Protein AF-A0A7S2YXH2-F1 (afdb_monomer)

Sequence (156 aa):
SQPVTMENVEPGAKRAKHNHHAQDQCCICHDDVKNVDGVNLVKCAQNHATCSSCLAKHVRVLCDYDERPEDVSARNARVYCPLRHFGNNAVAPKCSAEPFSHAQLATCVPADVFDAYFAAGIRLAQDREHARVALRNLSRNHAENQSRIGAAGGVD

Structure (mmCIF, N/CA/C/O backbone):
data_AF-A0A7S2YXH2-F1
#
_entry.id   AF-A0A7S2YXH2-F1
#
loop_
_atom_site.group_PDB
_atom_site.id
_atom_site.type_symbol
_atom_site.label_atom_id
_atom_site.label_alt_id
_atom_site.label_comp_id
_atom_site.label_asym_id
_atom_site.label_entity_id
_atom_site.label_seq_id
_atom_site.pdbx_PDB_ins_code
_atom_site.Cartn_x
_atom_site.Cartn_y
_atom_site.Cartn_z
_atom_site.occupancy
_atom_site.B_iso_or_equiv
_atom_site.auth_seq_id
_atom_site.auth_comp_id
_atom_site.auth_asym_id
_atom_site.auth_atom_id
_atom_site.pdbx_PDB_model_num
ATOM 1 N N . SER A 1 1 ? -63.037 45.734 11.200 1.00 60.88 1 SER A N 1
ATOM 2 C CA . SER A 1 1 ? -62.415 44.769 10.277 1.00 60.88 1 SER A CA 1
ATOM 3 C C . SER A 1 1 ? -60.914 44.949 10.335 1.00 60.88 1 SER A C 1
ATOM 5 O O . SER A 1 1 ? -60.433 45.996 9.927 1.00 60.88 1 SER A O 1
ATOM 7 N N . GLN A 1 2 ? -60.200 44.016 10.965 1.00 43.47 2 GLN A N 1
ATOM 8 C CA . GLN A 1 2 ? -58.742 44.077 11.125 1.00 43.47 2 GLN A CA 1
ATOM 9 C C . GLN A 1 2 ? -58.048 43.352 9.957 1.00 43.47 2 GLN A C 1
ATOM 11 O O . GLN A 1 2 ? -58.614 42.379 9.453 1.00 43.47 2 GLN A O 1
ATOM 16 N N . PRO A 1 3 ? -56.863 43.805 9.508 1.00 59.47 3 PRO A N 1
ATOM 17 C CA . PRO A 1 3 ? -56.115 43.144 8.448 1.00 59.47 3 PRO A CA 1
ATOM 18 C C . PRO A 1 3 ? -55.336 41.938 8.989 1.00 59.47 3 PRO A C 1
ATOM 20 O O . PRO A 1 3 ? -54.719 41.996 10.050 1.00 59.47 3 PRO A O 1
ATOM 23 N N . VAL A 1 4 ? -55.380 40.845 8.231 1.00 55.34 4 VAL A N 1
ATOM 24 C CA . VAL A 1 4 ? -54.687 39.583 8.507 1.00 55.34 4 VAL A CA 1
ATOM 25 C C . VAL A 1 4 ? -53.226 39.725 8.074 1.00 55.34 4 VAL A C 1
ATOM 27 O O . VAL A 1 4 ? -52.957 40.050 6.918 1.00 55.34 4 VAL A O 1
ATOM 30 N N . THR A 1 5 ? -52.278 39.507 8.983 1.00 56.28 5 THR A N 1
ATOM 31 C CA . THR A 1 5 ? -50.847 39.455 8.659 1.00 56.28 5 THR A CA 1
ATOM 32 C C . THR A 1 5 ? -50.501 38.095 8.063 1.00 56.28 5 THR A C 1
ATOM 34 O O . THR A 1 5 ? -50.773 37.065 8.673 1.00 56.28 5 THR A O 1
ATOM 37 N N . MET A 1 6 ? -49.905 38.098 6.869 1.00 48.25 6 MET A N 1
ATOM 38 C CA . MET A 1 6 ? -49.359 36.905 6.225 1.00 48.25 6 MET A CA 1
ATOM 39 C C . MET A 1 6 ? -48.099 36.445 6.963 1.00 48.25 6 MET A C 1
ATOM 41 O O . MET A 1 6 ? -47.104 37.167 7.011 1.00 48.25 6 MET A O 1
ATOM 45 N N . GLU A 1 7 ? -48.154 35.248 7.541 1.00 52.97 7 GLU A N 1
ATOM 46 C CA . GLU A 1 7 ? -46.995 34.568 8.110 1.00 52.97 7 GLU A CA 1
ATOM 47 C C . GLU A 1 7 ? -46.087 34.056 6.982 1.00 52.97 7 GLU A C 1
ATOM 49 O O . GLU A 1 7 ? -46.514 33.329 6.083 1.00 52.97 7 GLU A O 1
ATOM 54 N N . ASN A 1 8 ? -44.819 34.468 7.030 1.00 50.41 8 ASN A N 1
ATOM 55 C CA . ASN A 1 8 ? -43.761 33.991 6.150 1.00 50.41 8 ASN A CA 1
ATOM 56 C C . ASN A 1 8 ? -43.446 32.523 6.466 1.00 50.41 8 ASN A C 1
ATOM 58 O O . ASN A 1 8 ? -42.976 32.196 7.553 1.00 50.41 8 ASN A O 1
ATOM 62 N N . VAL A 1 9 ? -43.670 31.649 5.487 1.00 52.47 9 VAL A N 1
ATOM 63 C CA . VAL A 1 9 ? -43.255 30.244 5.518 1.00 52.47 9 VAL A CA 1
ATOM 64 C C . VAL A 1 9 ? -41.777 30.169 5.138 1.00 52.47 9 VAL A C 1
ATOM 66 O O . VAL A 1 9 ? -41.411 30.414 3.988 1.00 52.47 9 VAL A O 1
ATOM 69 N N . GLU A 1 10 ? -40.915 29.834 6.096 1.00 57.03 10 GLU A N 1
ATOM 70 C CA . GLU A 1 10 ? -39.502 29.562 5.823 1.00 57.03 10 GLU A CA 1
ATOM 71 C C . GLU A 1 10 ? -39.326 28.241 5.043 1.00 57.03 10 GLU A C 1
ATOM 73 O O . GLU A 1 10 ? -39.946 27.225 5.380 1.00 57.03 10 GLU A O 1
ATOM 78 N N . PRO A 1 11 ? -38.458 28.195 4.015 1.00 55.59 11 PRO A N 1
ATOM 79 C CA . PRO A 1 11 ? -38.157 26.964 3.301 1.00 55.59 11 PRO A CA 1
ATOM 80 C C . PRO A 1 11 ? -37.239 26.069 4.144 1.00 55.59 11 PRO A C 1
ATOM 82 O O . PRO A 1 11 ? -36.053 26.340 4.330 1.00 55.59 11 PRO A O 1
ATOM 85 N N . GLY A 1 12 ? -37.797 24.954 4.619 1.00 46.66 12 GLY A N 1
ATOM 86 C CA . GLY A 1 12 ? -37.069 23.895 5.311 1.00 46.66 12 GLY A CA 1
ATOM 87 C C . GLY A 1 12 ? -35.923 23.338 4.463 1.00 46.66 12 GLY A C 1
ATOM 88 O O . GLY A 1 12 ? -36.130 22.547 3.538 1.00 46.66 12 GLY A O 1
ATOM 89 N N . ALA A 1 13 ? -34.697 23.723 4.814 1.00 50.84 13 ALA A N 1
ATOM 90 C CA . ALA A 1 13 ? -33.477 23.131 4.295 1.00 50.84 13 ALA A CA 1
ATOM 91 C C . ALA A 1 13 ? -33.449 21.633 4.639 1.00 50.84 13 ALA A C 1
ATOM 93 O O . ALA A 1 13 ? -33.237 21.233 5.787 1.00 50.84 13 ALA A O 1
ATOM 94 N N . LYS A 1 14 ? -33.661 20.786 3.626 1.00 47.91 14 LYS A N 1
ATOM 95 C CA . LYS A 1 14 ? -33.458 19.337 3.708 1.00 47.91 14 LYS A CA 1
ATOM 96 C C . LYS A 1 14 ? -31.973 19.072 3.954 1.00 47.91 14 LYS A C 1
ATOM 98 O O . LYS A 1 14 ? -31.197 18.927 3.015 1.00 47.91 14 LYS A O 1
ATOM 103 N N . ARG A 1 15 ? -31.567 19.018 5.226 1.00 44.62 15 ARG A N 1
ATOM 104 C CA . ARG A 1 15 ? -30.265 18.478 5.627 1.00 44.62 15 ARG A CA 1
ATOM 105 C C . ARG A 1 15 ? -30.175 17.052 5.091 1.00 44.62 15 ARG A C 1
ATOM 107 O O . ARG A 1 15 ? -30.923 16.176 5.527 1.00 44.62 15 ARG A O 1
ATOM 114 N N . ALA A 1 16 ? -29.282 16.842 4.126 1.00 49.69 16 ALA A N 1
ATOM 115 C CA . ALA A 1 16 ? -28.869 15.517 3.704 1.00 49.69 16 ALA A CA 1
ATOM 116 C C . ALA A 1 16 ? -28.460 14.745 4.962 1.00 49.69 16 ALA A C 1
ATOM 118 O O . ALA A 1 16 ? -27.532 15.138 5.670 1.00 49.69 16 ALA A O 1
ATOM 119 N N . LYS A 1 17 ? -29.201 13.681 5.279 1.00 44.16 17 LYS A N 1
ATOM 120 C CA . LYS A 1 17 ? -28.824 12.729 6.319 1.00 44.16 17 LYS A CA 1
ATOM 121 C C . LYS A 1 17 ? -27.595 11.989 5.803 1.00 44.16 17 LYS A C 1
ATOM 123 O O . LYS A 1 17 ? -27.707 10.917 5.218 1.00 44.16 17 LYS A O 1
ATOM 128 N N . HIS A 1 18 ? -26.420 12.590 5.957 1.00 45.47 18 HIS A N 1
ATOM 129 C CA . HIS A 1 18 ? -25.187 11.829 5.957 1.00 45.47 18 HIS A CA 1
ATOM 130 C C . HIS A 1 18 ? -25.313 10.863 7.129 1.00 45.47 18 HIS A C 1
ATOM 132 O O . HIS A 1 18 ? -25.270 11.277 8.285 1.00 45.47 18 HIS A O 1
ATOM 138 N N . ASN A 1 19 ? -25.576 9.592 6.816 1.00 46.03 19 ASN A N 1
ATOM 139 C CA . ASN A 1 19 ? -25.431 8.490 7.751 1.00 46.03 19 ASN A CA 1
ATOM 140 C C . ASN A 1 19 ? -23.981 8.528 8.238 1.00 46.03 19 ASN A C 1
ATOM 142 O O . ASN A 1 19 ? -23.078 7.979 7.610 1.00 46.03 19 ASN A O 1
ATOM 146 N N . HIS A 1 20 ? -23.751 9.249 9.331 1.00 44.34 20 HIS A N 1
ATOM 147 C CA . HIS A 1 20 ? -22.556 9.138 10.138 1.00 44.34 20 HIS A CA 1
ATOM 148 C C . HIS A 1 20 ? -22.597 7.745 10.759 1.00 44.34 20 HIS A C 1
ATOM 150 O O . HIS A 1 20 ? -23.057 7.572 11.885 1.00 44.34 20 HIS A O 1
ATOM 156 N N . HIS A 1 21 ? -22.175 6.737 9.987 1.00 51.69 21 HIS A N 1
ATOM 157 C CA . HIS A 1 21 ? -21.737 5.468 10.550 1.00 51.69 21 HIS A CA 1
ATOM 158 C C . HIS A 1 21 ? -20.821 5.800 11.723 1.00 51.69 21 HIS A C 1
ATOM 160 O O . HIS A 1 21 ? -19.933 6.650 11.593 1.00 51.69 21 HIS A O 1
ATOM 166 N N . ALA A 1 22 ? -21.132 5.219 12.883 1.00 56.84 22 ALA A N 1
ATOM 167 C CA . ALA A 1 22 ? -20.430 5.477 14.125 1.00 56.84 22 ALA A CA 1
ATOM 168 C C . ALA A 1 22 ? -18.924 5.437 13.848 1.00 56.84 22 ALA A C 1
ATOM 170 O O . ALA A 1 22 ? -18.430 4.489 13.240 1.00 56.84 22 ALA A O 1
ATOM 171 N N . GLN A 1 23 ? -18.207 6.489 14.251 1.00 63.75 23 GLN A N 1
ATOM 172 C CA . GLN A 1 23 ? -16.807 6.760 13.885 1.00 63.75 23 GLN A CA 1
ATOM 173 C C . GLN A 1 23 ? -15.805 5.668 14.328 1.00 63.75 23 GLN A C 1
ATOM 175 O O . GLN A 1 23 ? -14.600 5.814 14.113 1.00 63.75 23 GLN A O 1
ATOM 180 N N . ASP A 1 24 ? -16.306 4.580 14.915 1.00 75.69 24 ASP A N 1
ATOM 181 C CA . ASP A 1 24 ? -15.581 3.503 15.575 1.00 75.69 24 ASP A CA 1
ATOM 182 C C . ASP A 1 24 ? -16.010 2.102 15.082 1.00 75.69 24 ASP A C 1
ATOM 184 O O . ASP A 1 24 ? -15.704 1.109 15.739 1.00 75.69 24 ASP A O 1
ATOM 188 N N . GLN A 1 25 ? -16.707 2.003 13.942 1.00 88.50 25 GLN A N 1
ATOM 189 C CA . GLN A 1 25 ? -17.037 0.726 13.293 1.00 88.50 25 GLN A CA 1
ATOM 190 C C . GLN A 1 25 ? -16.059 0.395 12.170 1.00 88.50 25 GLN A C 1
ATOM 192 O O . GLN A 1 25 ? -15.690 1.258 11.370 1.00 88.50 25 GLN A O 1
ATOM 197 N N . CYS A 1 26 ? -15.668 -0.876 12.062 1.00 90.31 26 CYS A N 1
ATOM 198 C CA . CYS A 1 26 ? -14.877 -1.318 10.922 1.00 90.31 26 CYS A CA 1
ATOM 199 C C . CYS A 1 26 ? -15.694 -1.214 9.624 1.00 90.31 26 CYS A C 1
ATOM 201 O O . CYS A 1 26 ? -16.761 -1.801 9.504 1.00 90.31 26 CYS A O 1
ATOM 203 N N . CYS A 1 27 ? -15.157 -0.563 8.596 1.00 89.25 27 CYS A N 1
ATOM 204 C CA . CYS A 1 27 ? -15.812 -0.403 7.298 1.00 89.25 27 CYS A CA 1
ATOM 205 C C . CYS A 1 27 ? -15.905 -1.683 6.445 1.00 89.25 27 CYS A C 1
ATOM 207 O O . CYS A 1 27 ? -16.327 -1.605 5.295 1.00 89.25 27 CYS A O 1
ATOM 209 N N . ILE A 1 28 ? -15.476 -2.831 6.981 1.00 89.94 28 ILE A N 1
ATOM 210 C CA . ILE A 1 28 ? -15.462 -4.125 6.288 1.00 89.94 28 ILE A CA 1
ATOM 211 C C . ILE A 1 28 ? -16.371 -5.128 6.992 1.00 89.94 28 ILE A C 1
ATOM 213 O O . ILE A 1 28 ? -17.292 -5.640 6.368 1.00 89.94 28 ILE A O 1
ATOM 217 N N . CYS A 1 29 ? -16.136 -5.409 8.278 1.00 91.00 29 CYS A N 1
ATOM 218 C CA . CYS A 1 29 ? -16.989 -6.328 9.038 1.00 91.00 29 CYS A CA 1
ATOM 219 C C . CYS A 1 29 ? -18.146 -5.640 9.773 1.00 91.00 29 CYS A C 1
ATOM 221 O O . CYS A 1 29 ? -19.033 -6.335 10.248 1.00 91.00 29 CYS A O 1
ATOM 223 N N . HIS A 1 30 ? -18.158 -4.304 9.857 1.00 89.75 30 HIS A N 1
ATOM 224 C CA . HIS A 1 30 ? -19.138 -3.511 10.612 1.00 89.75 30 HIS A CA 1
ATOM 225 C C . HIS A 1 30 ? -19.175 -3.768 12.129 1.00 89.75 30 HIS A C 1
ATOM 227 O O . HIS A 1 30 ? -20.038 -3.218 12.808 1.00 89.75 30 HIS A O 1
ATOM 233 N N . ASP A 1 31 ? -18.212 -4.518 12.672 1.00 87.69 31 ASP A N 1
ATOM 234 C CA . ASP A 1 31 ? -18.096 -4.737 14.115 1.00 87.69 31 ASP A CA 1
ATOM 235 C C . ASP A 1 31 ? -17.693 -3.448 14.851 1.00 87.69 31 ASP A C 1
ATOM 237 O O . ASP A 1 31 ? -16.842 -2.674 14.382 1.00 87.69 31 ASP A O 1
ATOM 241 N N . ASP A 1 32 ? -18.289 -3.246 16.030 1.00 79.00 32 ASP A N 1
ATOM 242 C CA . ASP A 1 32 ? -17.957 -2.163 16.954 1.00 79.00 32 ASP A CA 1
ATOM 243 C C . ASP A 1 32 ? -16.630 -2.446 17.658 1.00 79.00 32 ASP A C 1
ATOM 245 O O . ASP A 1 32 ? -16.463 -3.451 18.352 1.00 79.00 32 ASP A O 1
ATOM 249 N N . VAL A 1 33 ? -15.683 -1.518 17.543 1.00 66.62 33 VAL A N 1
ATOM 250 C CA . VAL A 1 33 ? -14.317 -1.752 18.040 1.00 66.62 33 VAL A CA 1
ATOM 251 C C . VAL A 1 33 ? -14.164 -1.411 19.528 1.00 66.62 33 VAL A C 1
ATOM 253 O O . VAL A 1 33 ? -13.153 -1.722 20.148 1.00 66.62 33 VAL A O 1
ATOM 256 N N . LYS A 1 34 ? -15.210 -0.848 20.150 1.00 62.72 34 LYS A N 1
ATOM 257 C CA . LYS A 1 34 ? -15.231 -0.491 21.581 1.00 62.72 34 LYS A CA 1
ATOM 258 C C . LYS A 1 3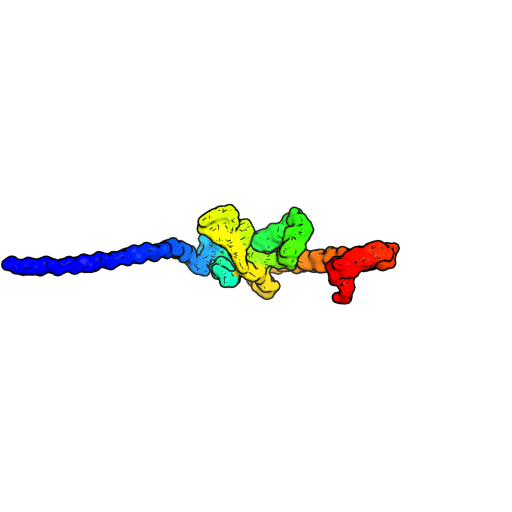4 ? -15.295 -1.682 22.541 1.00 62.72 34 LYS A C 1
ATOM 260 O O . LYS A 1 34 ? -15.110 -1.474 23.732 1.00 62.72 34 LYS A O 1
ATOM 265 N N . ASN A 1 35 ? -15.542 -2.896 22.049 1.00 51.09 35 ASN A N 1
ATOM 266 C CA . ASN A 1 35 ? -15.813 -4.065 22.896 1.00 51.09 35 ASN A CA 1
ATOM 267 C C . ASN A 1 35 ? -14.709 -5.127 22.895 1.00 51.09 35 ASN A C 1
ATOM 269 O O . ASN A 1 35 ? -14.937 -6.235 23.377 1.00 51.09 35 ASN A O 1
ATOM 273 N N . VAL A 1 36 ? -13.525 -4.827 22.359 1.00 50.97 36 VAL A N 1
ATOM 274 C CA . VAL A 1 36 ? -12.431 -5.800 22.340 1.00 50.97 36 VAL A CA 1
ATOM 275 C C . VAL A 1 36 ? -11.140 -5.115 22.772 1.00 50.97 36 VAL A C 1
ATOM 277 O O . VAL A 1 36 ? -10.506 -4.406 21.987 1.00 50.97 36 VAL A O 1
ATOM 280 N N . ASP A 1 37 ? -10.773 -5.312 24.038 1.00 47.78 37 ASP A N 1
ATOM 281 C CA . ASP A 1 37 ? -9.495 -4.870 24.594 1.00 47.78 37 ASP A CA 1
ATOM 282 C C . ASP A 1 37 ? -8.349 -5.294 23.661 1.00 47.78 37 ASP A C 1
ATOM 284 O O . ASP A 1 37 ? -8.105 -6.479 23.436 1.00 47.78 37 ASP A O 1
ATOM 288 N N . GLY A 1 38 ? -7.662 -4.311 23.072 1.00 60.94 38 GLY A N 1
ATOM 289 C CA . GLY A 1 38 ? -6.476 -4.539 22.243 1.00 60.94 38 GLY A CA 1
ATOM 290 C C . GLY A 1 38 ? -6.700 -4.711 20.736 1.00 60.94 38 GLY A C 1
ATOM 291 O O . GLY A 1 38 ? -5.731 -4.986 20.025 1.00 60.94 38 GLY A O 1
ATOM 292 N N . VAL A 1 39 ? -7.911 -4.518 20.192 1.00 63.09 39 VAL A N 1
ATOM 293 C CA . VAL A 1 39 ? -8.072 -4.456 18.725 1.00 63.09 39 VAL A CA 1
ATOM 294 C C . VAL A 1 39 ? -7.623 -3.089 18.211 1.00 63.09 39 VAL A C 1
ATOM 296 O O . VAL A 1 39 ? -8.369 -2.111 18.226 1.00 63.09 39 VAL A O 1
ATOM 299 N N . ASN A 1 40 ? -6.385 -3.035 17.714 1.00 79.06 40 ASN A N 1
ATOM 300 C CA . ASN A 1 40 ? -5.863 -1.869 17.008 1.00 79.06 40 ASN A CA 1
ATOM 301 C C . ASN A 1 40 ? -6.714 -1.598 15.761 1.00 79.06 40 ASN A C 1
ATOM 303 O O . ASN A 1 40 ? -6.828 -2.431 14.856 1.00 79.06 40 ASN A O 1
ATOM 307 N N . LEU A 1 41 ? -7.318 -0.415 15.724 1.00 87.38 41 LEU A N 1
ATOM 308 C CA . LEU A 1 41 ? -8.019 0.096 14.562 1.00 87.38 41 LEU A CA 1
ATOM 309 C C . LEU A 1 41 ? -7.119 1.081 13.825 1.00 87.38 41 LEU A C 1
ATOM 311 O O . LEU A 1 41 ? -6.581 2.008 14.428 1.00 87.38 41 LEU A O 1
ATOM 315 N N . VAL A 1 42 ? -7.014 0.923 12.509 1.00 92.06 42 VAL A N 1
ATOM 316 C CA . VAL A 1 42 ? -6.369 1.919 11.656 1.00 92.06 42 VAL A CA 1
ATOM 317 C C . VAL A 1 42 ? -7.431 2.782 10.986 1.00 92.06 42 VAL A C 1
ATOM 319 O O . VAL A 1 42 ? -8.468 2.284 10.543 1.00 92.06 42 VAL A O 1
ATOM 322 N N . LYS A 1 43 ? -7.172 4.086 10.887 1.00 93.69 43 LYS A N 1
ATOM 323 C CA . LYS A 1 43 ? -7.996 5.021 10.115 1.00 93.69 43 LYS A CA 1
ATOM 324 C C . LYS A 1 43 ? -7.185 5.558 8.945 1.00 93.69 43 LYS A C 1
ATOM 326 O O . LYS A 1 43 ? -6.031 5.950 9.113 1.00 93.69 43 LYS A O 1
ATOM 331 N N . CYS A 1 44 ? -7.776 5.563 7.753 1.00 94.56 44 CYS A N 1
ATOM 332 C CA . CYS A 1 44 ? -7.188 6.275 6.614 1.00 94.56 44 CYS A CA 1
ATOM 333 C C . CYS A 1 44 ? -7.414 7.795 6.745 1.00 94.56 44 CYS A C 1
ATOM 335 O O . CYS A 1 44 ? -8.192 8.241 7.588 1.00 94.56 44 CYS A O 1
ATOM 337 N N . ALA A 1 45 ? -6.800 8.597 5.868 1.00 93.44 45 ALA A N 1
ATOM 338 C CA . ALA A 1 45 ? -6.955 10.060 5.873 1.00 93.44 45 ALA A CA 1
ATOM 339 C C . ALA A 1 45 ? -8.405 10.547 5.641 1.00 93.44 45 ALA A C 1
ATOM 341 O O . ALA A 1 45 ? -8.740 11.672 5.992 1.00 93.44 45 ALA A O 1
ATOM 342 N N . GLN A 1 46 ? -9.278 9.696 5.088 1.00 91.94 46 GLN A N 1
ATOM 343 C CA . GLN A 1 46 ? -10.718 9.958 4.928 1.00 91.94 46 GLN A CA 1
ATOM 344 C C . GLN A 1 46 ? -11.569 9.386 6.072 1.00 91.94 46 GLN A C 1
ATOM 346 O O . GLN A 1 46 ? -12.781 9.255 5.939 1.00 91.94 46 GLN A O 1
ATOM 351 N N . ASN A 1 47 ? -10.943 9.033 7.196 1.00 91.56 47 ASN A N 1
ATOM 352 C CA . ASN A 1 47 ? -11.601 8.545 8.408 1.00 91.56 47 ASN A CA 1
ATOM 353 C C . ASN A 1 47 ? -12.346 7.201 8.256 1.00 91.56 47 ASN A C 1
ATOM 355 O O . ASN A 1 47 ? -13.135 6.832 9.123 1.00 91.56 47 ASN A O 1
ATOM 359 N N . HIS A 1 48 ? -12.079 6.424 7.199 1.00 90.94 48 HIS A N 1
ATOM 360 C CA . HIS A 1 48 ? -12.531 5.031 7.140 1.00 90.94 48 HIS A CA 1
ATOM 361 C C . HIS A 1 48 ? -11.715 4.185 8.114 1.00 90.94 48 HIS A C 1
ATOM 363 O O . HIS A 1 48 ? -10.488 4.112 8.003 1.00 90.94 48 HIS A O 1
ATOM 369 N N . ALA A 1 49 ? -12.422 3.567 9.048 1.00 91.94 49 ALA A N 1
ATOM 370 C CA . ALA A 1 49 ? -11.900 2.749 10.124 1.00 91.94 49 ALA A CA 1
ATOM 371 C C . ALA A 1 49 ? -11.811 1.276 9.694 1.00 91.94 49 ALA A C 1
ATOM 373 O O . ALA A 1 49 ? -12.770 0.723 9.167 1.00 91.94 49 ALA A O 1
ATOM 374 N N . THR A 1 50 ? -10.682 0.607 9.912 1.00 92.19 50 THR A N 1
ATOM 375 C CA . THR A 1 50 ? -10.515 -0.823 9.605 1.00 92.19 50 THR A CA 1
ATOM 376 C C . THR A 1 50 ? -9.870 -1.528 10.792 1.00 92.19 50 THR A C 1
ATOM 378 O O . THR A 1 50 ? -8.827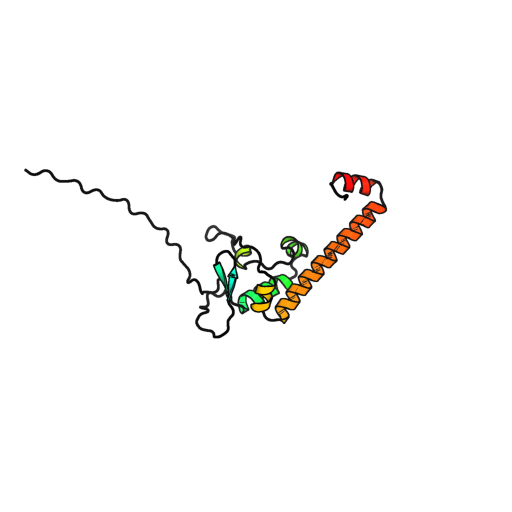 -1.093 11.277 1.00 92.19 50 THR A O 1
ATOM 381 N N . CYS A 1 51 ? -10.488 -2.609 11.278 1.00 92.12 51 CYS A N 1
ATOM 382 C CA . CYS A 1 51 ? -9.908 -3.410 12.354 1.00 92.12 51 CYS A CA 1
ATOM 383 C C . CYS A 1 51 ? -8.673 -4.183 11.861 1.00 92.12 51 CYS A C 1
ATOM 385 O O . CYS A 1 51 ? -8.571 -4.521 10.676 1.00 92.12 51 CYS A O 1
ATOM 387 N N . SER A 1 52 ? -7.751 -4.486 12.777 1.00 92.38 52 SER A N 1
ATOM 388 C CA . SER A 1 52 ? -6.504 -5.210 12.494 1.00 92.38 52 SER A CA 1
ATOM 389 C C . SER A 1 52 ? -6.716 -6.509 11.713 1.00 92.38 52 SER A C 1
ATOM 391 O O . SER A 1 52 ? -5.981 -6.788 10.769 1.00 92.38 52 SER A O 1
ATOM 393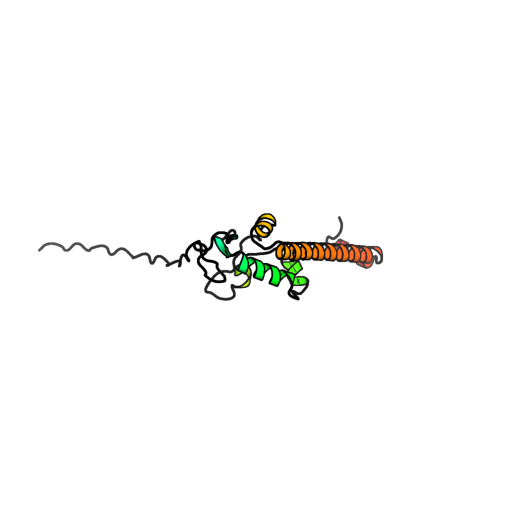 N N . SER A 1 53 ? -7.752 -7.286 12.042 1.00 93.12 53 SER A N 1
ATOM 394 C CA . SER A 1 53 ? -8.041 -8.566 11.385 1.00 93.12 53 SER A CA 1
ATOM 395 C C . SER A 1 53 ? -8.489 -8.398 9.928 1.00 93.12 53 SER A C 1
ATOM 397 O O . SER A 1 53 ? -8.014 -9.121 9.049 1.00 93.12 53 SER A O 1
ATOM 399 N N . CYS A 1 54 ? -9.361 -7.426 9.640 1.00 94.00 54 CYS A N 1
ATOM 400 C CA . CYS A 1 54 ? -9.777 -7.114 8.272 1.00 94.00 54 CYS A CA 1
ATOM 401 C C . CYS A 1 54 ? -8.637 -6.484 7.468 1.00 94.00 54 CYS A C 1
ATOM 403 O O . CYS A 1 54 ? -8.460 -6.828 6.300 1.00 94.00 54 CYS A O 1
ATOM 405 N N . LEU A 1 55 ? -7.834 -5.616 8.092 1.00 94.25 55 LEU A N 1
ATOM 406 C CA . LEU A 1 55 ? -6.648 -5.042 7.460 1.00 94.25 55 LEU A CA 1
ATOM 407 C C . LEU A 1 55 ? -5.629 -6.132 7.114 1.00 94.25 55 LEU A C 1
ATOM 409 O O . LEU A 1 55 ? -5.137 -6.160 5.994 1.00 94.25 55 LEU A O 1
ATOM 413 N N . ALA A 1 56 ? -5.360 -7.065 8.027 1.00 94.50 56 ALA A N 1
ATOM 414 C CA . ALA A 1 56 ? -4.435 -8.169 7.798 1.00 94.50 56 ALA A CA 1
ATOM 415 C C . ALA A 1 56 ? -4.879 -9.060 6.628 1.00 94.50 56 ALA A C 1
ATOM 417 O O . ALA A 1 56 ? -4.074 -9.383 5.758 1.00 94.50 56 ALA A O 1
ATOM 418 N N . LYS A 1 57 ? -6.173 -9.405 6.559 1.00 94.25 57 LYS A N 1
ATOM 419 C CA . LYS A 1 57 ? -6.743 -10.134 5.414 1.00 94.25 57 LYS A CA 1
ATOM 420 C C . LYS A 1 57 ? -6.590 -9.345 4.117 1.00 94.25 57 LYS A C 1
ATOM 422 O O . LYS A 1 57 ? -6.195 -9.920 3.112 1.00 94.25 57 LYS A O 1
ATOM 427 N N . HIS A 1 58 ? -6.864 -8.042 4.144 1.00 93.75 58 HIS A N 1
ATOM 428 C CA . HIS A 1 58 ? -6.696 -7.182 2.978 1.00 93.75 58 HIS A CA 1
ATOM 429 C C . HIS A 1 58 ? -5.237 -7.141 2.504 1.00 93.75 58 HIS A C 1
ATOM 431 O O . HIS A 1 58 ? -4.981 -7.339 1.322 1.00 93.75 58 HIS A O 1
ATOM 437 N N . VAL A 1 59 ? -4.279 -6.959 3.419 1.00 94.12 59 VAL A N 1
ATOM 438 C CA . VAL A 1 59 ? -2.846 -6.968 3.099 1.00 94.12 59 VAL A CA 1
ATOM 439 C C . VAL A 1 59 ? -2.423 -8.316 2.525 1.00 94.12 59 VAL A C 1
ATOM 441 O O . VAL A 1 59 ? -1.769 -8.327 1.489 1.00 94.12 59 VAL A O 1
ATOM 444 N N . ARG A 1 60 ? -2.833 -9.439 3.130 1.00 93.19 60 ARG A N 1
ATOM 445 C CA . ARG A 1 60 ? -2.552 -10.774 2.580 1.00 93.19 60 ARG A CA 1
ATOM 446 C C . ARG A 1 60 ? -3.114 -10.932 1.178 1.00 93.19 60 ARG A C 1
ATOM 448 O O . ARG A 1 60 ? -2.381 -11.350 0.302 1.00 93.19 60 ARG A O 1
ATOM 455 N N . VAL A 1 61 ? -4.360 -10.523 0.932 1.00 89.75 61 VAL A N 1
ATOM 456 C CA . VAL A 1 61 ? -4.941 -10.578 -0.419 1.00 89.75 61 VAL A CA 1
ATOM 457 C C . VAL A 1 61 ? -4.066 -9.821 -1.422 1.00 89.75 61 VAL A C 1
ATOM 459 O O . VAL A 1 61 ? -3.758 -10.357 -2.476 1.00 89.75 61 VAL A O 1
ATOM 462 N N . LEU A 1 62 ? -3.588 -8.628 -1.064 1.00 88.88 62 LEU A N 1
ATOM 463 C CA . LEU A 1 62 ? -2.697 -7.837 -1.917 1.00 88.88 62 LEU A CA 1
ATOM 464 C C . LEU A 1 62 ? -1.291 -8.452 -2.096 1.00 88.88 62 LEU A C 1
ATOM 466 O O . LEU A 1 62 ? -0.580 -8.063 -3.018 1.00 88.88 62 LEU A O 1
ATOM 470 N N . CYS A 1 63 ? -0.838 -9.331 -1.197 1.00 87.06 63 CYS A N 1
ATOM 471 C CA . CYS A 1 63 ? 0.520 -9.896 -1.218 1.00 87.06 63 CYS A CA 1
ATOM 472 C C . CYS A 1 63 ? 0.590 -11.336 -1.748 1.00 87.06 63 CYS A C 1
ATOM 474 O O . CYS A 1 63 ? 1.614 -11.693 -2.332 1.00 87.06 63 CYS A O 1
ATOM 476 N N . ASP A 1 64 ? -0.458 -12.129 -1.508 1.00 80.12 64 ASP A N 1
ATOM 477 C CA . ASP A 1 64 ? -0.545 -13.568 -1.786 1.00 80.12 64 ASP A CA 1
ATOM 478 C C . ASP A 1 64 ? -1.289 -13.883 -3.083 1.00 80.12 64 ASP A C 1
ATOM 480 O O . ASP A 1 64 ? -1.035 -14.930 -3.676 1.00 80.12 64 ASP A O 1
ATOM 484 N N . TYR A 1 65 ? -2.238 -13.043 -3.517 1.00 55.66 65 TYR A N 1
ATOM 485 C CA . TYR A 1 65 ? -2.910 -13.324 -4.783 1.00 55.66 65 TYR A CA 1
ATOM 486 C C . TYR A 1 65 ? -1.916 -13.178 -5.933 1.00 55.66 65 TYR A C 1
ATOM 488 O O . TYR A 1 65 ? -1.052 -12.300 -5.907 1.00 55.66 65 TYR A O 1
ATOM 496 N N . ASP A 1 66 ? -2.132 -13.991 -6.969 1.00 49.81 66 ASP A N 1
ATOM 497 C CA . ASP A 1 66 ? -1.785 -13.741 -8.373 1.00 49.81 66 ASP A CA 1
ATOM 498 C C . ASP A 1 66 ? -2.368 -12.389 -8.864 1.00 49.81 66 ASP A C 1
ATOM 500 O O . ASP A 1 66 ? -2.986 -12.297 -9.927 1.00 49.81 66 ASP A O 1
ATOM 504 N N . GLU A 1 67 ? -2.221 -11.303 -8.095 1.00 55.12 67 GLU A N 1
ATOM 505 C CA . GLU A 1 67 ? -2.214 -9.970 -8.664 1.00 55.12 67 GLU A CA 1
ATOM 506 C C . GLU A 1 67 ? -1.173 -10.034 -9.765 1.00 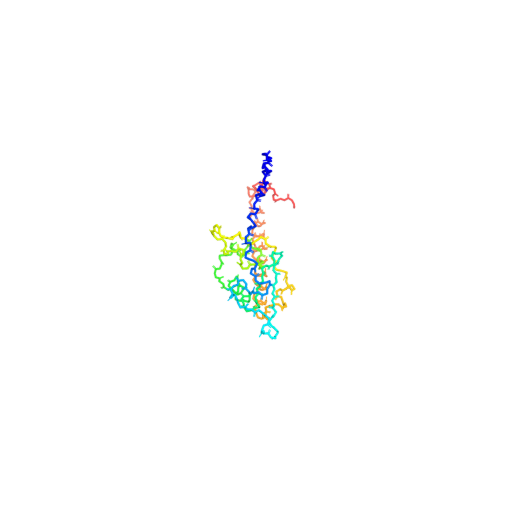55.12 67 GLU A C 1
ATOM 508 O O . GLU A 1 67 ? -0.004 -10.377 -9.540 1.00 55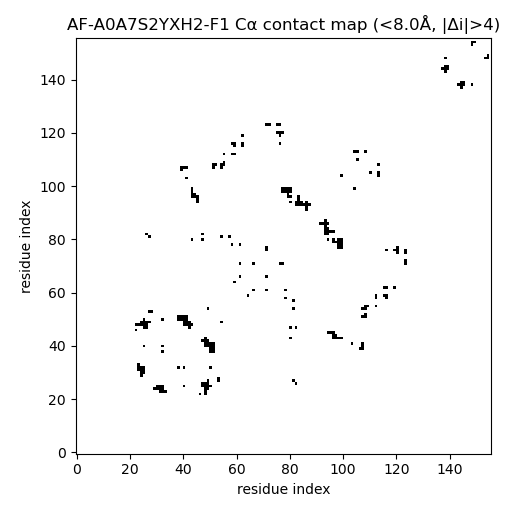.12 67 GLU A O 1
ATOM 513 N N . ARG A 1 68 ? -1.625 -9.744 -10.985 1.00 64.25 68 ARG A N 1
ATOM 514 C CA . ARG A 1 68 ? -0.704 -9.630 -12.103 1.00 64.25 68 ARG A CA 1
ATOM 515 C C . ARG A 1 68 ? 0.392 -8.671 -11.635 1.00 64.25 68 ARG A C 1
ATOM 517 O O . ARG A 1 68 ? 0.057 -7.674 -10.992 1.00 64.25 68 ARG A O 1
ATOM 524 N N . PRO A 1 69 ? 1.677 -8.907 -11.939 1.00 69.88 69 PRO A N 1
ATOM 525 C CA . PRO A 1 69 ? 2.769 -8.021 -11.514 1.00 69.88 69 PRO A CA 1
ATOM 526 C C . PRO A 1 69 ? 2.491 -6.526 -11.778 1.00 69.88 69 PRO A C 1
ATOM 528 O O . PRO A 1 69 ? 2.967 -5.635 -11.075 1.00 69.88 69 PRO A O 1
ATOM 531 N N . GLU A 1 70 ? 1.657 -6.262 -12.779 1.00 77.38 70 GLU A N 1
ATOM 532 C CA . GLU A 1 70 ? 1.087 -4.975 -13.152 1.00 77.38 70 GLU A CA 1
ATOM 533 C C . GLU A 1 70 ? 0.279 -4.287 -12.039 1.00 77.38 70 GLU A C 1
ATOM 535 O O . GLU A 1 70 ? 0.462 -3.090 -11.839 1.00 77.38 70 GLU A O 1
ATOM 540 N N . ASP A 1 71 ? -0.558 -5.003 -11.285 1.00 80.44 71 ASP A N 1
ATOM 541 C CA . ASP A 1 71 ? -1.393 -4.440 -10.215 1.00 80.44 71 ASP A CA 1
ATOM 542 C C . ASP A 1 71 ? -0.534 -4.032 -9.010 1.00 80.44 71 ASP A C 1
ATOM 544 O O . ASP A 1 71 ? -0.649 -2.909 -8.502 1.00 80.44 71 ASP A O 1
ATOM 548 N N . VAL A 1 72 ? 0.421 -4.889 -8.628 1.00 80.75 72 VAL A N 1
ATOM 549 C CA . VAL A 1 72 ? 1.424 -4.594 -7.591 1.00 80.75 72 VAL A CA 1
ATOM 550 C C . VAL A 1 72 ? 2.284 -3.394 -7.998 1.00 80.75 72 VAL A C 1
ATOM 552 O O . VAL A 1 72 ? 2.540 -2.501 -7.182 1.00 80.75 72 VAL A O 1
ATOM 555 N N . SER A 1 73 ? 2.701 -3.328 -9.265 1.00 81.25 73 SER A N 1
ATOM 556 C CA . SER A 1 73 ? 3.470 -2.201 -9.797 1.00 81.25 73 SER A CA 1
ATOM 557 C C . SER A 1 73 ? 2.650 -0.909 -9.846 1.00 81.25 73 SER A C 1
ATOM 559 O O . SER A 1 73 ? 3.151 0.137 -9.423 1.00 81.25 73 SER A O 1
ATOM 561 N N . ALA A 1 74 ? 1.383 -0.974 -10.271 1.00 84.50 74 ALA A N 1
ATOM 562 C CA . ALA A 1 74 ? 0.474 0.168 -10.369 1.00 84.50 74 ALA A CA 1
ATOM 563 C C . ALA A 1 74 ? 0.218 0.820 -9.005 1.00 84.50 74 ALA A C 1
ATOM 565 O O . ALA A 1 74 ? 0.168 2.045 -8.893 1.00 84.50 74 ALA A O 1
ATOM 566 N N . ARG A 1 75 ? 0.120 0.013 -7.943 1.00 85.94 75 ARG A N 1
ATOM 567 C CA . ARG A 1 75 ? 0.015 0.508 -6.561 1.00 85.94 75 ARG A CA 1
ATOM 568 C C . ARG A 1 75 ? 1.368 0.753 -5.890 1.00 85.94 75 ARG A C 1
ATOM 570 O O . ARG A 1 75 ? 1.400 1.117 -4.717 1.00 85.94 75 ARG A O 1
ATOM 577 N N . ASN A 1 76 ? 2.481 0.554 -6.599 1.00 89.25 76 ASN A N 1
ATOM 578 C CA . ASN A 1 76 ? 3.846 0.690 -6.087 1.00 89.25 76 ASN A CA 1
ATOM 579 C C . ASN A 1 76 ? 4.095 -0.126 -4.800 1.00 89.25 76 ASN A C 1
ATOM 581 O O . ASN A 1 76 ? 4.695 0.368 -3.845 1.00 89.25 76 ASN A O 1
ATOM 585 N N . ALA A 1 77 ? 3.537 -1.340 -4.749 1.00 90.31 77 ALA A N 1
ATOM 586 C CA . ALA A 1 77 ? 3.493 -2.213 -3.577 1.00 90.31 77 ALA A CA 1
ATOM 587 C C . ALA A 1 77 ? 2.925 -1.557 -2.300 1.00 90.31 77 ALA A C 1
ATOM 589 O O . ALA A 1 77 ? 3.133 -2.069 -1.208 1.00 90.31 77 ALA A O 1
ATOM 590 N N . ARG A 1 78 ? 2.186 -0.442 -2.394 1.00 94.31 78 ARG A N 1
ATOM 591 C CA . ARG A 1 78 ? 1.565 0.235 -1.245 1.00 94.31 78 ARG A CA 1
ATOM 592 C C . ARG A 1 78 ? 0.213 -0.377 -0.887 1.00 94.31 78 ARG A C 1
ATOM 594 O O . ARG A 1 78 ? -0.501 -0.877 -1.757 1.00 94.31 78 ARG A O 1
ATOM 601 N N . VAL A 1 79 ? -0.154 -0.298 0.391 1.00 94.19 79 VAL A N 1
ATOM 602 C CA . VAL A 1 79 ? -1.464 -0.737 0.896 1.00 94.19 79 VAL A CA 1
ATOM 603 C C . VAL A 1 79 ? -2.361 0.481 1.048 1.00 94.19 79 VAL A C 1
ATOM 605 O O . VAL A 1 79 ? -2.043 1.409 1.789 1.00 94.19 79 VAL A O 1
ATOM 608 N N . TYR A 1 80 ? -3.491 0.471 0.354 1.00 94.94 80 TYR A N 1
ATOM 609 C CA . TYR A 1 80 ? -4.484 1.537 0.423 1.00 94.94 80 TYR A CA 1
ATOM 610 C C . TYR A 1 80 ? -5.638 1.162 1.350 1.00 94.94 80 TYR A C 1
ATOM 612 O O . TYR A 1 80 ? -5.742 0.033 1.826 1.00 94.94 80 TYR A O 1
ATOM 620 N N . CYS A 1 81 ? -6.524 2.124 1.612 1.00 94.50 81 CYS A N 1
ATOM 621 C CA . CYS A 1 81 ? -7.797 1.830 2.258 1.00 94.50 81 CYS A CA 1
ATOM 622 C C . CYS A 1 81 ? -8.545 0.745 1.456 1.00 94.50 81 CYS A C 1
ATOM 624 O O . CYS A 1 81 ? -8.671 0.906 0.238 1.00 94.50 81 CYS A O 1
ATOM 626 N N . 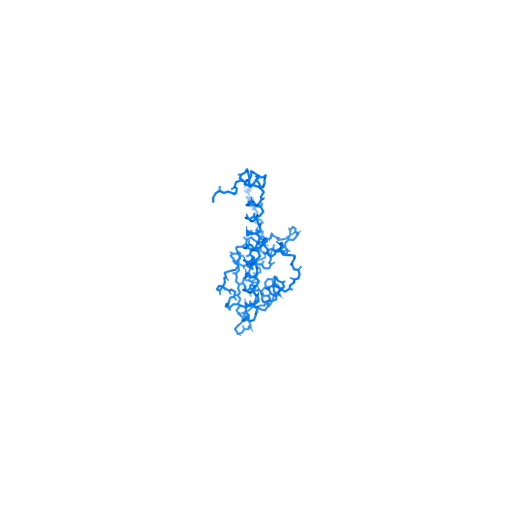PRO A 1 82 ? -9.108 -0.297 2.099 1.00 92.06 82 PRO A N 1
ATOM 627 C CA . PRO A 1 82 ? -9.876 -1.322 1.392 1.00 92.06 82 PRO A CA 1
ATOM 628 C C . PRO A 1 82 ? -10.992 -0.731 0.514 1.00 92.06 82 PRO A C 1
ATOM 630 O O . PRO A 1 82 ? -11.198 -1.157 -0.620 1.00 92.06 82 PRO A O 1
ATOM 633 N N . LEU A 1 83 ? -11.646 0.342 0.976 1.00 90.50 83 LEU A N 1
ATOM 634 C CA . LEU A 1 83 ? -12.704 1.039 0.233 1.00 90.50 83 LEU A CA 1
ATOM 635 C C . LEU A 1 83 ? -12.221 1.803 -1.015 1.00 90.50 83 LEU A C 1
ATOM 637 O O . LEU A 1 83 ? -13.038 2.364 -1.745 1.00 90.50 83 LEU A O 1
ATOM 641 N N . ARG A 1 84 ? -10.914 1.837 -1.302 1.00 89.38 84 ARG A N 1
ATOM 642 C CA . ARG A 1 84 ? -10.391 2.388 -2.562 1.00 89.38 84 ARG A CA 1
ATOM 643 C C . ARG A 1 84 ? -10.834 1.556 -3.765 1.00 89.38 84 ARG A C 1
ATOM 645 O O . ARG A 1 84 ? -11.120 2.115 -4.822 1.00 89.38 84 ARG A O 1
ATOM 652 N N . HIS A 1 85 ? -10.934 0.238 -3.589 1.00 76.38 85 HIS A N 1
ATOM 653 C CA . HIS A 1 85 ? -11.282 -0.698 -4.660 1.00 76.38 85 HIS A CA 1
ATOM 654 C C . HIS A 1 85 ? -12.781 -1.039 -4.701 1.00 76.38 85 HIS A C 1
ATOM 656 O O . HIS A 1 85 ? -13.302 -1.341 -5.770 1.00 76.38 85 HIS A O 1
ATOM 662 N N . PHE A 1 86 ? -13.501 -0.920 -3.578 1.00 69.25 86 PHE A N 1
ATOM 663 C CA . PHE A 1 86 ? -14.906 -1.352 -3.462 1.00 69.25 86 PHE A CA 1
ATOM 664 C C . PHE A 1 86 ? -15.977 -0.358 -3.965 1.00 69.25 86 PHE A C 1
ATOM 666 O O . PHE A 1 86 ? -17.168 -0.638 -3.858 1.00 69.25 86 PHE A O 1
ATOM 673 N N . GLY A 1 87 ? -15.616 0.781 -4.558 1.00 55.62 87 GLY A N 1
ATOM 674 C CA . GLY A 1 87 ? -16.598 1.765 -5.039 1.00 55.62 87 GLY A CA 1
ATOM 675 C C . GLY A 1 87 ? -16.914 1.632 -6.527 1.00 55.62 87 GLY A C 1
ATOM 676 O O . GLY A 1 87 ? -16.353 2.384 -7.312 1.00 55.62 87 GLY A O 1
ATOM 677 N N . ASN A 1 88 ? -17.796 0.720 -6.944 1.00 55.06 88 ASN A N 1
ATOM 678 C CA . ASN A 1 88 ? -18.196 0.645 -8.360 1.00 55.06 88 ASN A CA 1
ATOM 679 C C . ASN A 1 88 ? -19.559 1.249 -8.696 1.00 55.06 88 ASN A C 1
ATOM 681 O O . ASN A 1 88 ? -19.903 1.266 -9.867 1.00 55.06 88 ASN A O 1
ATOM 685 N N . ASN A 1 89 ? -20.321 1.792 -7.747 1.00 48.50 89 ASN A N 1
ATOM 686 C CA . ASN A 1 89 ? -21.658 2.305 -8.049 1.00 48.50 89 ASN A CA 1
ATOM 687 C C . ASN A 1 89 ? -22.022 3.511 -7.180 1.00 48.50 89 ASN A C 1
ATOM 689 O O . ASN A 1 89 ? -21.491 3.664 -6.084 1.00 48.50 89 ASN A O 1
ATOM 693 N N . ALA A 1 90 ? -22.946 4.326 -7.701 1.00 55.12 90 ALA A N 1
ATOM 694 C CA . ALA A 1 90 ? -23.446 5.650 -7.293 1.00 55.12 90 ALA A CA 1
ATOM 695 C C . ALA A 1 90 ? -23.757 5.924 -5.797 1.00 55.12 90 ALA A C 1
ATOM 697 O O . ALA A 1 90 ? -24.269 6.990 -5.468 1.00 55.12 90 ALA A O 1
ATOM 698 N N . VAL A 1 91 ? -23.475 4.986 -4.893 1.00 59.47 91 VAL A N 1
ATOM 699 C CA . VAL A 1 91 ? -23.841 5.005 -3.472 1.00 59.47 91 VAL A CA 1
ATOM 700 C C . VAL A 1 91 ? -22.711 5.537 -2.578 1.00 59.47 91 VAL A C 1
ATOM 702 O O . VAL A 1 91 ? -22.999 6.187 -1.577 1.00 59.47 91 VAL A O 1
ATOM 705 N N . ALA A 1 92 ? -21.436 5.326 -2.932 1.00 61.31 92 ALA A N 1
ATOM 706 C CA . ALA A 1 92 ? -20.302 5.893 -2.195 1.00 61.31 92 ALA A CA 1
ATOM 707 C C . ALA A 1 92 ? -19.080 6.117 -3.109 1.00 61.31 92 ALA A C 1
ATOM 709 O O . ALA A 1 92 ? -18.722 5.218 -3.876 1.00 61.31 92 ALA A O 1
ATOM 710 N N . PRO A 1 93 ? -18.423 7.293 -3.049 1.00 71.56 93 PRO A N 1
ATOM 711 C CA . PRO A 1 93 ? -17.212 7.547 -3.821 1.00 71.56 93 PRO A CA 1
ATOM 712 C C . PRO A 1 93 ? -16.076 6.614 -3.380 1.00 71.56 93 PRO A C 1
ATOM 714 O O . PRO A 1 93 ? -15.938 6.303 -2.195 1.00 71.56 93 PRO A O 1
ATOM 717 N N . LYS A 1 94 ? -15.237 6.190 -4.337 1.00 86.44 94 LYS A N 1
ATOM 718 C CA . LYS A 1 94 ? -14.000 5.448 -4.041 1.00 86.44 94 LYS A CA 1
ATOM 719 C C . LYS A 1 94 ? -13.154 6.252 -3.058 1.00 86.44 94 LYS A C 1
ATOM 721 O O . LYS A 1 94 ? -12.965 7.455 -3.243 1.00 86.44 94 LYS A O 1
ATOM 726 N N . CYS A 1 95 ? -12.611 5.581 -2.043 1.00 90.19 95 CYS A N 1
ATOM 727 C CA . CYS A 1 95 ? -11.704 6.240 -1.114 1.00 90.19 95 CYS A CA 1
ATOM 728 C C . CYS A 1 95 ? -10.456 6.732 -1.865 1.00 90.19 95 CYS A C 1
ATOM 730 O O . CYS A 1 95 ? -9.791 5.954 -2.549 1.00 90.19 95 CYS A O 1
ATOM 732 N N . SER A 1 96 ? -10.128 8.014 -1.720 1.00 91.94 96 SER A N 1
ATOM 733 C CA . SER A 1 96 ? -8.948 8.634 -2.341 1.00 91.94 96 SER A CA 1
ATOM 734 C C . SER A 1 96 ? -7.857 8.963 -1.323 1.00 91.94 96 SER A C 1
ATOM 736 O O . SER A 1 96 ? -7.001 9.799 -1.591 1.00 91.94 96 SER A O 1
ATOM 738 N N . ALA A 1 97 ? -7.912 8.350 -0.137 1.00 94.38 97 ALA A N 1
ATOM 739 C CA . ALA A 1 97 ? -6.877 8.515 0.871 1.00 94.38 97 ALA A CA 1
ATOM 740 C C . ALA A 1 97 ? -5.529 7.976 0.370 1.00 94.38 97 ALA A C 1
ATOM 742 O O . ALA A 1 97 ? -5.469 6.962 -0.335 1.00 94.38 97 ALA A O 1
ATOM 743 N N . GLU A 1 98 ? -4.462 8.641 0.805 1.00 95.44 98 GLU A N 1
ATOM 744 C CA . GLU A 1 98 ? -3.088 8.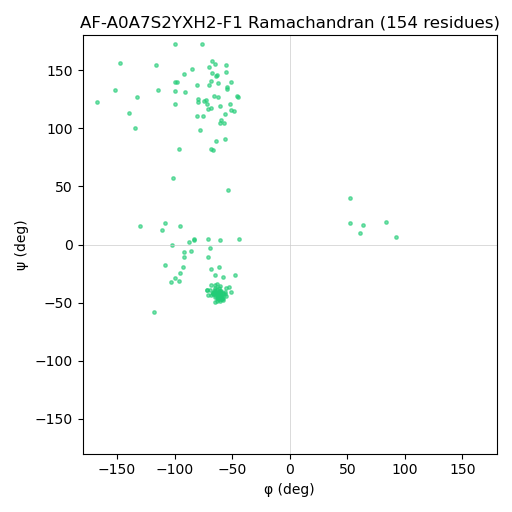165 0.669 1.00 95.44 98 GLU A CA 1
ATOM 745 C C . GLU A 1 98 ? -2.918 6.761 1.278 1.00 95.44 98 GLU A C 1
ATOM 747 O O . GLU A 1 98 ? -3.696 6.363 2.159 1.00 95.44 98 GLU A O 1
ATOM 752 N N . PRO A 1 99 ? -1.928 5.982 0.805 1.00 96.19 99 PRO A N 1
ATOM 753 C CA . PRO A 1 99 ? -1.697 4.652 1.335 1.00 96.19 99 PRO A CA 1
ATOM 754 C C . PRO A 1 99 ? -1.273 4.718 2.801 1.00 96.19 99 PRO A C 1
ATOM 756 O O . PRO A 1 99 ? -0.700 5.705 3.268 1.00 96.19 99 PRO A O 1
ATOM 759 N N . PHE A 1 100 ? -1.513 3.631 3.525 1.00 96.38 100 PHE A N 1
ATOM 760 C CA . PHE A 1 100 ? -1.019 3.505 4.888 1.00 96.38 100 PHE A CA 1
ATOM 761 C C . PHE A 1 100 ? 0.511 3.529 4.905 1.00 96.38 100 PHE A C 1
ATOM 763 O O . PHE A 1 100 ? 1.182 2.913 4.071 1.00 96.38 100 PHE A O 1
ATOM 770 N N . SER A 1 101 ? 1.068 4.235 5.887 1.00 96.25 101 SER A N 1
ATOM 771 C CA . SER A 1 101 ? 2.508 4.236 6.132 1.00 96.25 101 SER A CA 1
ATOM 772 C C . SER A 1 101 ? 2.991 2.869 6.628 1.00 96.25 101 SER A C 1
ATOM 774 O O . SER A 1 101 ? 2.238 2.098 7.226 1.00 96.25 101 SER A O 1
ATOM 776 N N . HIS A 1 102 ? 4.284 2.587 6.451 1.00 96.12 102 HIS A N 1
ATOM 777 C CA . HIS A 1 102 ? 4.902 1.375 6.999 1.00 96.12 102 HIS A CA 1
ATOM 778 C C . HIS A 1 102 ? 4.714 1.262 8.516 1.00 96.12 102 HIS A C 1
ATOM 780 O O . HIS A 1 102 ? 4.405 0.184 9.004 1.00 96.12 102 HIS A O 1
ATOM 786 N N . ALA A 1 103 ? 4.844 2.373 9.248 1.00 95.69 103 ALA A N 1
ATOM 787 C CA . ALA A 1 103 ? 4.676 2.399 10.699 1.00 95.69 103 ALA A CA 1
ATOM 788 C C . ALA A 1 103 ? 3.236 2.059 11.128 1.00 95.69 103 ALA A C 1
ATOM 790 O O . ALA A 1 103 ? 3.030 1.327 12.095 1.00 95.69 103 ALA A O 1
ATOM 791 N N . GLN A 1 104 ? 2.231 2.541 10.388 1.00 94.62 104 GLN A N 1
ATOM 792 C CA . GLN A 1 104 ? 0.836 2.172 10.645 1.00 94.62 104 GLN A CA 1
ATOM 793 C C . GLN A 1 104 ? 0.601 0.684 10.395 1.00 94.62 104 GLN A C 1
ATOM 795 O O . GLN A 1 104 ? -0.018 0.021 11.218 1.00 94.62 104 GLN A O 1
ATOM 800 N N . LEU A 1 105 ? 1.118 0.143 9.290 1.00 95.44 105 LEU A N 1
ATOM 801 C CA . LEU A 1 105 ? 0.971 -1.282 8.999 1.00 95.44 105 LEU A CA 1
ATOM 802 C C . LEU A 1 105 ? 1.671 -2.129 10.067 1.00 95.44 105 LEU A C 1
ATOM 804 O O . LEU A 1 105 ? 1.026 -2.990 10.651 1.00 95.44 105 LEU A O 1
ATOM 808 N N . ALA A 1 106 ? 2.924 -1.817 10.406 1.00 95.31 106 ALA A N 1
ATOM 809 C CA . ALA A 1 106 ? 3.710 -2.552 11.399 1.00 95.31 106 ALA A CA 1
ATOM 810 C C . ALA A 1 106 ? 3.059 -2.610 12.794 1.00 95.31 106 ALA A C 1
ATOM 812 O O . ALA A 1 106 ? 3.294 -3.553 13.539 1.00 95.31 106 ALA A O 1
ATOM 813 N N . THR A 1 107 ? 2.243 -1.616 13.157 1.00 93.56 107 THR A N 1
ATOM 814 C CA . THR A 1 107 ? 1.542 -1.576 14.454 1.00 93.56 107 THR A CA 1
ATOM 815 C C . THR A 1 107 ? 0.139 -2.186 14.413 1.00 93.56 107 THR A C 1
ATOM 817 O O . THR A 1 107 ? -0.414 -2.537 15.457 1.00 93.56 107 THR A O 1
ATOM 820 N N . CYS A 1 108 ? -0.458 -2.308 13.224 1.00 93.38 108 CYS A N 1
ATOM 821 C CA . CYS A 1 108 ? -1.858 -2.704 13.063 1.00 93.38 108 CYS A CA 1
ATOM 822 C C . CYS A 1 108 ? -2.053 -4.114 12.495 1.00 93.38 108 CYS A C 1
ATOM 824 O O . CYS A 1 108 ? -3.158 -4.642 12.613 1.00 93.38 108 CYS A O 1
ATOM 826 N N . VAL A 1 109 ? -1.039 -4.724 11.874 1.00 94.00 109 VAL A N 1
ATOM 827 C CA . VAL A 1 109 ? -1.129 -6.094 11.340 1.00 94.00 109 VAL A CA 1
ATOM 828 C C . VAL A 1 109 ? -0.168 -7.042 12.061 1.00 94.00 109 VAL A C 1
ATOM 830 O O . VAL A 1 109 ? 0.845 -6.591 12.593 1.00 94.00 109 VAL A O 1
ATOM 833 N N . PRO A 1 110 ? -0.461 -8.355 12.087 1.00 94.56 110 PRO A N 1
ATOM 834 C CA . PRO A 1 110 ? 0.476 -9.359 12.583 1.00 94.56 110 PRO A CA 1
ATOM 835 C C . PRO A 1 110 ? 1.833 -9.304 11.864 1.00 94.56 110 PRO A C 1
ATOM 837 O O . PRO A 1 110 ? 1.892 -8.987 10.675 1.00 94.56 110 PRO A O 1
ATOM 840 N N . ALA A 1 111 ? 2.913 -9.640 12.575 1.00 95.69 111 ALA A N 1
ATOM 841 C CA . ALA A 1 111 ? 4.279 -9.544 12.053 1.00 95.69 111 ALA A CA 1
ATOM 842 C C . ALA A 1 111 ? 4.480 -10.336 10.749 1.00 95.69 111 ALA A C 1
ATOM 844 O O . ALA A 1 111 ? 5.017 -9.796 9.789 1.00 95.69 111 ALA A O 1
ATOM 845 N N . ASP A 1 112 ? 3.944 -11.557 10.664 1.00 96.00 112 ASP A N 1
ATOM 846 C CA . ASP A 1 112 ? 4.013 -12.401 9.463 1.00 96.00 112 ASP A CA 1
ATOM 847 C C . ASP A 1 112 ? 3.347 -11.746 8.239 1.00 96.00 112 ASP A C 1
ATOM 849 O O . ASP A 1 112 ? 3.825 -11.865 7.111 1.00 96.00 112 ASP A O 1
ATOM 853 N N . VAL A 1 113 ? 2.261 -11.001 8.458 1.00 95.88 113 VAL A N 1
ATOM 854 C CA . VAL A 1 113 ? 1.566 -10.254 7.401 1.00 95.88 113 VAL A CA 1
ATOM 855 C C . VAL A 1 113 ? 2.380 -9.043 6.958 1.00 95.88 113 VAL A C 1
ATOM 857 O O . VAL A 1 113 ? 2.434 -8.734 5.766 1.00 95.88 113 VAL A O 1
ATOM 860 N N . PHE A 1 114 ? 3.018 -8.353 7.905 1.00 96.12 114 PHE A N 1
ATOM 861 C CA . PHE A 1 114 ? 3.895 -7.232 7.591 1.00 96.12 114 PHE A CA 1
ATOM 862 C C . PHE A 1 114 ? 5.138 -7.686 6.815 1.00 96.12 114 PHE A C 1
ATOM 864 O O . PHE A 1 114 ? 5.513 -7.030 5.842 1.00 96.12 114 PHE A O 1
ATOM 871 N N . ASP A 1 115 ? 5.722 -8.827 7.180 1.00 95.69 115 ASP A N 1
ATOM 872 C CA . ASP A 1 115 ? 6.866 -9.418 6.486 1.00 95.69 115 ASP A CA 1
ATOM 873 C C . ASP A 1 115 ? 6.514 -9.796 5.043 1.00 95.69 115 ASP A C 1
ATOM 875 O O . ASP A 1 115 ? 7.263 -9.472 4.120 1.00 95.69 115 ASP A O 1
ATOM 879 N N . ALA A 1 116 ? 5.340 -10.399 4.816 1.00 93.19 116 ALA A N 1
ATOM 880 C CA . ALA A 1 116 ? 4.850 -10.704 3.471 1.00 93.19 116 ALA A CA 1
ATOM 881 C C . ALA A 1 116 ? 4.686 -9.435 2.613 1.00 93.19 116 ALA A C 1
ATOM 883 O O . ALA A 1 116 ? 5.127 -9.393 1.459 1.00 93.19 116 ALA A O 1
ATOM 884 N N . TYR A 1 117 ? 4.121 -8.373 3.195 1.00 94.19 117 TYR A N 1
ATOM 885 C CA . TYR A 1 117 ? 4.021 -7.053 2.567 1.00 94.19 117 TYR A CA 1
ATOM 886 C C . TYR A 1 117 ? 5.390 -6.465 2.219 1.00 94.19 117 TYR A C 1
ATOM 888 O O . TYR A 1 117 ? 5.604 -5.987 1.100 1.00 94.19 117 TYR A O 1
ATOM 896 N N . PHE A 1 118 ? 6.334 -6.517 3.154 1.00 94.00 118 PHE A N 1
ATOM 897 C CA . PHE A 1 118 ? 7.670 -5.980 2.943 1.00 94.00 118 PHE A CA 1
ATOM 898 C C . PHE A 1 118 ? 8.422 -6.766 1.861 1.00 94.00 118 PHE A C 1
ATOM 900 O O . PHE A 1 118 ? 9.025 -6.171 0.965 1.00 94.00 118 PHE A O 1
ATOM 907 N N . ALA A 1 119 ? 8.307 -8.097 1.873 1.00 91.94 119 ALA A N 1
ATOM 908 C CA . ALA A 1 119 ? 8.867 -8.973 0.852 1.00 91.94 119 ALA A CA 1
ATOM 909 C C . ALA A 1 119 ? 8.293 -8.679 -0.544 1.00 91.94 119 ALA A C 1
ATOM 911 O O . ALA A 1 119 ? 9.046 -8.660 -1.517 1.00 91.94 119 ALA A O 1
ATOM 912 N N . ALA A 1 120 ? 6.991 -8.394 -0.660 1.00 89.94 120 ALA A N 1
ATOM 913 C CA . ALA A 1 120 ? 6.384 -7.981 -1.927 1.00 89.94 120 ALA A CA 1
ATOM 914 C C . ALA A 1 120 ? 6.979 -6.663 -2.458 1.00 89.94 120 ALA A C 1
ATOM 916 O O . ALA A 1 120 ? 7.274 -6.552 -3.649 1.00 89.94 120 ALA A O 1
ATOM 917 N N . GLY A 1 121 ? 7.230 -5.691 -1.574 1.00 90.88 121 GLY A N 1
ATOM 918 C CA . GLY A 1 121 ? 7.911 -4.443 -1.929 1.00 90.88 121 GLY A CA 1
ATOM 919 C C . GLY A 1 121 ? 9.347 -4.654 -2.421 1.00 90.88 121 GLY A C 1
ATOM 920 O O . GLY A 1 121 ? 9.752 -4.040 -3.409 1.00 90.88 121 GLY A O 1
ATOM 921 N N . ILE A 1 122 ? 10.100 -5.555 -1.778 1.00 91.94 122 ILE A N 1
ATOM 922 C CA . ILE A 1 122 ? 11.460 -5.921 -2.205 1.00 91.94 122 ILE A CA 1
ATOM 923 C C . ILE A 1 122 ? 11.442 -6.555 -3.601 1.00 91.94 122 ILE A C 1
ATOM 925 O O . ILE A 1 122 ? 12.232 -6.145 -4.451 1.00 91.94 122 ILE A O 1
ATOM 929 N N . ARG A 1 123 ? 10.531 -7.505 -3.861 1.00 89.94 123 ARG A N 1
ATOM 930 C CA . ARG A 1 123 ? 10.408 -8.151 -5.182 1.00 89.94 123 ARG A CA 1
ATOM 931 C C . ARG A 1 123 ? 10.139 -7.129 -6.286 1.00 89.94 123 ARG A C 1
ATOM 933 O O . ARG A 1 123 ? 10.865 -7.098 -7.272 1.00 89.94 123 ARG A O 1
A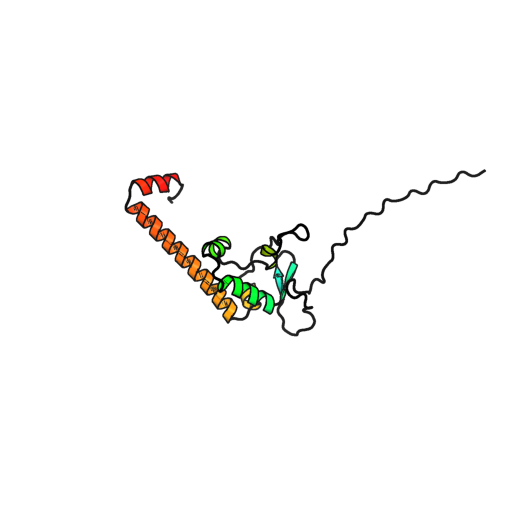TOM 940 N N . LEU A 1 124 ? 9.186 -6.215 -6.076 1.00 89.00 124 LEU A N 1
ATOM 941 C CA . LEU A 1 124 ? 8.894 -5.156 -7.048 1.00 89.00 124 LEU A CA 1
ATOM 942 C C . LEU A 1 124 ? 10.115 -4.259 -7.320 1.00 89.00 124 LEU A C 1
ATOM 944 O O . LEU A 1 124 ? 10.347 -3.847 -8.458 1.00 89.00 124 LEU A O 1
ATOM 948 N N . ALA A 1 125 ? 10.894 -3.930 -6.286 1.00 89.19 125 ALA A N 1
ATOM 949 C CA . ALA A 1 125 ? 12.108 -3.135 -6.447 1.00 89.19 125 ALA A CA 1
ATOM 950 C C . ALA A 1 125 ? 13.176 -3.876 -7.270 1.00 89.19 125 ALA A C 1
ATOM 952 O O . ALA A 1 125 ? 13.795 -3.273 -8.149 1.00 89.19 125 ALA A O 1
ATOM 953 N N . GLN A 1 126 ? 13.355 -5.177 -7.027 1.00 91.62 126 GLN A N 1
ATOM 954 C CA . GLN A 1 126 ? 14.266 -6.030 -7.795 1.00 91.62 126 GLN A CA 1
ATOM 955 C C . GLN A 1 126 ? 13.838 -6.133 -9.263 1.00 91.62 126 GLN A C 1
ATOM 957 O O . GLN A 1 126 ? 14.663 -5.919 -10.149 1.00 91.62 126 GLN A O 1
ATOM 962 N N . ASP A 1 127 ? 12.552 -6.366 -9.532 1.00 88.56 127 ASP A N 1
ATOM 963 C CA . ASP A 1 127 ? 12.022 -6.461 -10.897 1.00 88.56 127 ASP A CA 1
ATOM 964 C C . ASP A 1 127 ? 12.233 -5.166 -11.690 1.00 88.56 127 ASP A C 1
ATOM 966 O O . ASP A 1 127 ? 12.610 -5.194 -12.864 1.00 88.56 127 ASP A O 1
ATOM 970 N N . ARG A 1 128 ? 12.057 -4.008 -11.042 1.00 89.12 128 ARG A N 1
ATOM 971 C CA . ARG A 1 128 ? 12.330 -2.703 -11.661 1.00 89.12 128 ARG A CA 1
ATOM 972 C C . ARG A 1 128 ? 13.802 -2.508 -11.986 1.00 89.12 128 ARG A C 1
ATOM 974 O O . ARG A 1 128 ? 14.114 -1.992 -13.058 1.00 89.12 128 ARG A O 1
ATOM 981 N N . GLU A 1 129 ? 14.700 -2.923 -11.098 1.00 92.00 129 GLU A N 1
ATOM 982 C CA . GLU A 1 129 ? 16.133 -2.840 -11.372 1.00 92.00 129 GLU A CA 1
ATOM 983 C C . GLU A 1 129 ? 16.538 -3.785 -12.509 1.00 92.00 129 GLU A C 1
ATOM 985 O O . GLU A 1 129 ? 17.257 -3.372 -13.419 1.00 92.00 129 GLU A O 1
ATOM 990 N N . HIS A 1 130 ? 16.012 -5.013 -12.536 1.00 91.06 130 HIS A N 1
ATOM 991 C CA . HIS A 1 130 ? 16.229 -5.940 -13.647 1.00 91.06 130 HIS A CA 1
ATOM 992 C C . HIS A 1 130 ? 15.735 -5.365 -14.978 1.00 91.06 130 HIS A C 1
ATOM 994 O O . HIS A 1 130 ? 16.469 -5.396 -15.968 1.00 91.06 130 HIS A O 1
ATOM 1000 N N . ALA A 1 131 ? 14.534 -4.780 -15.003 1.00 88.50 131 ALA A N 1
ATOM 1001 C CA . ALA A 1 131 ? 13.999 -4.120 -16.190 1.00 88.50 131 ALA A CA 1
ATOM 1002 C C . ALA A 1 131 ? 14.889 -2.948 -16.639 1.00 88.50 131 ALA A C 1
ATOM 1004 O O . ALA A 1 131 ? 15.199 -2.821 -17.825 1.00 88.50 131 ALA A O 1
ATOM 1005 N N . ARG A 1 132 ? 15.372 -2.125 -15.699 1.00 88.88 132 ARG A N 1
ATOM 1006 C CA . ARG A 1 132 ? 16.282 -1.006 -15.983 1.00 88.88 132 ARG A CA 1
ATOM 1007 C C . ARG A 1 132 ? 17.609 -1.481 -16.579 1.00 88.88 132 ARG A C 1
ATOM 1009 O O . ARG A 1 132 ? 18.083 -0.910 -17.562 1.00 88.88 132 ARG A O 1
ATOM 1016 N N . VAL A 1 133 ? 18.200 -2.538 -16.021 1.00 90.69 133 VAL A N 1
ATOM 1017 C CA . VAL A 1 133 ? 19.439 -3.145 -16.532 1.00 90.69 133 VAL A CA 1
ATOM 1018 C C . VAL A 1 133 ? 19.222 -3.745 -17.922 1.00 90.69 133 VAL A C 1
ATOM 1020 O O . VAL A 1 133 ? 20.042 -3.522 -18.814 1.00 90.69 133 VAL A O 1
ATOM 1023 N N . ALA A 1 134 ? 18.112 -4.454 -18.137 1.00 89.12 134 ALA A N 1
ATOM 1024 C CA . ALA A 1 134 ? 17.765 -5.017 -19.438 1.00 89.12 134 ALA A CA 1
ATOM 1025 C C . ALA A 1 134 ? 17.624 -3.923 -20.507 1.00 89.12 134 ALA A C 1
ATOM 1027 O O . ALA A 1 134 ? 18.236 -4.030 -21.570 1.00 89.12 134 ALA A O 1
ATOM 1028 N N . LEU A 1 135 ? 16.911 -2.833 -20.200 1.00 85.06 135 LEU A N 1
ATOM 1029 C CA . LEU A 1 135 ? 16.790 -1.675 -21.090 1.00 85.06 135 LEU A CA 1
ATOM 1030 C C . LEU A 1 135 ? 18.156 -1.066 -21.406 1.00 85.06 135 LEU A C 1
ATOM 1032 O O . LEU A 1 135 ? 18.478 -0.873 -22.573 1.00 85.06 135 LEU A O 1
ATOM 1036 N N . ARG A 1 136 ? 19.004 -0.850 -20.394 1.00 84.00 136 ARG A N 1
ATOM 1037 C CA . ARG A 1 136 ? 20.362 -0.323 -20.594 1.00 84.00 136 ARG A CA 1
ATOM 1038 C C . ARG A 1 136 ? 21.200 -1.210 -21.520 1.00 84.00 136 ARG A C 1
ATOM 1040 O O . ARG A 1 136 ? 21.924 -0.694 -22.372 1.00 84.00 136 ARG A O 1
ATOM 1047 N N . ASN A 1 137 ? 21.107 -2.529 -21.365 1.00 85.75 137 ASN A N 1
ATOM 1048 C CA . ASN A 1 137 ? 21.814 -3.485 -22.217 1.00 85.75 137 ASN A CA 1
ATOM 1049 C C . ASN A 1 137 ? 21.283 -3.457 -23.660 1.00 85.75 137 ASN A C 1
ATOM 1051 O O . ASN A 1 137 ? 22.078 -3.455 -24.601 1.00 85.75 137 ASN A O 1
ATOM 1055 N N . LEU A 1 138 ? 19.962 -3.366 -23.842 1.00 84.00 138 LEU A N 1
ATOM 1056 C CA . LEU A 1 138 ? 19.333 -3.228 -25.160 1.00 84.00 138 LEU A CA 1
ATOM 1057 C C . LEU A 1 138 ? 19.731 -1.924 -25.864 1.00 84.00 138 LEU A C 1
ATOM 1059 O O . LEU A 1 138 ? 19.964 -1.950 -27.073 1.00 84.00 138 LEU A O 1
ATOM 1063 N N . SER A 1 139 ? 19.858 -0.810 -25.134 1.00 80.88 139 SER A N 1
ATOM 1064 C CA . SER A 1 139 ? 20.379 0.451 -25.681 1.00 80.88 139 SER A CA 1
ATOM 1065 C C . SER A 1 139 ? 21.837 0.306 -26.092 1.00 80.88 139 SER A C 1
ATOM 1067 O O . SER A 1 139 ? 22.228 0.673 -27.194 1.00 80.88 139 SER A O 1
ATOM 1069 N N . ARG A 1 140 ? 22.681 -0.235 -25.210 1.00 80.06 140 ARG A N 1
ATOM 1070 C CA . ARG A 1 140 ? 24.130 -0.269 -25.437 1.00 80.06 140 ARG A CA 1
ATOM 1071 C C . ARG A 1 140 ? 24.512 -1.097 -26.665 1.00 80.06 140 ARG A C 1
ATOM 1073 O O . ARG A 1 140 ? 25.460 -0.736 -27.354 1.00 80.06 140 ARG A O 1
ATOM 1080 N N . ASN A 1 141 ? 23.762 -2.159 -26.944 1.00 79.88 141 ASN A N 1
ATOM 1081 C CA . ASN A 1 141 ? 24.088 -3.113 -28.002 1.00 79.8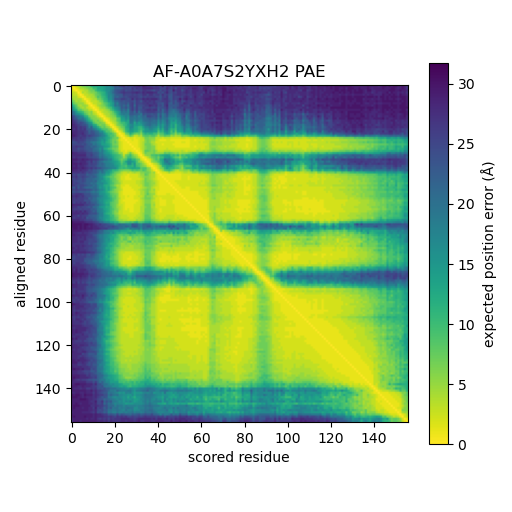8 141 ASN A CA 1
ATOM 1082 C C . ASN A 1 141 ? 23.456 -2.781 -29.367 1.00 79.88 141 ASN A C 1
ATOM 1084 O O . ASN A 1 141 ? 23.792 -3.435 -30.349 1.00 79.88 141 ASN A O 1
ATOM 1088 N N . HIS A 1 142 ? 22.580 -1.772 -29.460 1.00 81.19 142 HIS A N 1
ATOM 1089 C CA . HIS A 1 142 ? 21.916 -1.395 -30.712 1.00 81.19 142 HIS A CA 1
ATOM 1090 C C . HIS A 1 142 ? 21.820 0.126 -30.871 1.00 81.19 142 HIS A C 1
ATOM 1092 O O . HIS A 1 142 ? 21.063 0.783 -30.160 1.00 81.19 142 HIS A O 1
ATOM 1098 N N . ALA A 1 143 ? 22.527 0.681 -31.860 1.00 80.12 143 ALA A N 1
ATOM 1099 C CA . ALA A 1 143 ? 22.524 2.119 -32.154 1.00 80.12 143 ALA A CA 1
ATOM 1100 C C . ALA A 1 143 ? 21.107 2.681 -32.399 1.00 80.12 143 ALA A C 1
ATOM 1102 O O . ALA A 1 143 ? 20.778 3.763 -31.922 1.00 80.12 143 ALA A O 1
ATOM 1103 N N . GLU A 1 144 ? 20.230 1.914 -33.056 1.00 82.50 144 GLU A N 1
ATOM 1104 C CA . GLU A 1 144 ? 18.829 2.303 -33.265 1.00 82.50 144 GLU A CA 1
ATOM 1105 C C . GLU A 1 144 ? 18.044 2.406 -31.944 1.00 82.50 144 GLU A C 1
ATOM 1107 O O . GLU A 1 144 ? 17.249 3.329 -31.757 1.00 82.50 144 GLU A O 1
ATOM 1112 N N . ASN A 1 145 ? 18.316 1.514 -30.982 1.00 79.88 145 ASN A N 1
ATOM 1113 C CA . ASN A 1 145 ? 17.718 1.588 -29.649 1.00 79.88 145 ASN A CA 1
ATOM 1114 C C . ASN A 1 145 ? 18.235 2.805 -28.872 1.00 79.88 145 ASN A C 1
ATOM 1116 O O . ASN A 1 145 ? 17.455 3.421 -28.150 1.00 79.88 145 ASN A O 1
ATOM 1120 N N . GLN A 1 146 ? 19.504 3.198 -29.048 1.00 76.44 146 GLN A N 1
ATOM 1121 C CA . GLN A 1 146 ? 20.036 4.435 -28.455 1.00 76.44 146 GLN A CA 1
ATOM 1122 C C . GLN A 1 146 ? 19.280 5.660 -28.966 1.00 76.44 146 GLN A C 1
ATOM 1124 O O . GLN A 1 146 ? 18.820 6.469 -28.161 1.00 76.44 146 GLN A O 1
ATOM 1129 N N . SER A 1 147 ? 19.088 5.770 -30.286 1.00 79.94 147 SER A N 1
ATOM 1130 C CA . SER A 1 147 ? 18.343 6.882 -30.884 1.00 79.94 147 SER A CA 1
ATOM 1131 C C . SER A 1 147 ? 16.884 6.917 -30.422 1.00 79.94 147 SER A C 1
ATOM 1133 O O . SER A 1 147 ? 16.374 7.985 -30.089 1.00 79.94 147 SER A O 1
ATOM 1135 N N . ARG A 1 148 ? 16.215 5.759 -30.345 1.00 81.44 148 ARG A N 1
ATOM 1136 C CA . ARG A 1 148 ? 14.821 5.664 -29.883 1.00 81.44 148 ARG A CA 1
ATOM 1137 C C . ARG A 1 148 ? 14.651 6.014 -28.406 1.00 81.44 148 ARG A C 1
ATOM 1139 O O . ARG A 1 148 ? 13.705 6.714 -28.060 1.00 81.44 148 ARG A O 1
ATOM 1146 N N . ILE A 1 149 ? 15.557 5.556 -27.544 1.00 75.50 149 ILE A N 1
ATOM 1147 C CA . ILE A 1 149 ? 15.491 5.817 -26.100 1.00 75.50 149 ILE A CA 1
ATOM 1148 C C . ILE A 1 149 ? 15.836 7.277 -25.790 1.00 75.50 149 ILE A C 1
ATOM 1150 O O . ILE A 1 149 ? 15.140 7.902 -24.993 1.00 75.50 149 ILE A O 1
ATOM 1154 N N . GLY A 1 150 ? 16.815 7.861 -26.489 1.00 76.88 150 GLY A N 1
ATOM 1155 C CA . GLY A 1 150 ? 17.085 9.298 -26.415 1.00 76.88 150 GLY A CA 1
ATOM 1156 C C . GLY A 1 150 ? 15.882 10.143 -26.854 1.00 76.88 150 GLY A C 1
ATOM 1157 O O . GLY A 1 150 ? 15.497 11.075 -26.154 1.00 76.88 150 GLY A O 1
ATOM 1158 N N . ALA A 1 151 ? 15.218 9.774 -27.957 1.00 78.12 151 ALA A N 1
ATOM 1159 C CA . ALA A 1 151 ? 14.018 10.468 -28.438 1.00 78.12 151 ALA A CA 1
ATOM 1160 C C . ALA A 1 151 ? 12.815 10.365 -27.478 1.00 78.12 151 ALA A C 1
ATOM 1162 O O . ALA A 1 151 ? 11.964 11.251 -27.465 1.00 78.12 151 ALA A O 1
ATOM 1163 N N . ALA A 1 152 ? 12.753 9.313 -26.656 1.00 77.94 152 ALA A N 1
ATOM 1164 C CA . ALA A 1 152 ? 11.740 9.138 -25.616 1.00 77.94 152 ALA A CA 1
ATOM 1165 C C . ALA A 1 152 ? 12.071 9.871 -24.295 1.00 77.94 152 ALA A C 1
ATOM 1167 O O . ALA A 1 152 ? 11.328 9.729 -23.326 1.00 77.94 152 ALA A O 1
ATOM 1168 N N . GLY A 1 153 ? 13.165 10.644 -24.240 1.00 75.88 153 GLY A N 1
ATOM 1169 C CA . GLY A 1 153 ? 13.598 11.381 -23.046 1.00 75.88 153 GLY A CA 1
ATOM 1170 C C . GLY A 1 153 ? 14.419 10.554 -22.052 1.00 75.88 153 GLY A C 1
ATOM 1171 O O . GLY A 1 153 ? 14.502 10.911 -20.882 1.00 75.88 153 GLY A O 1
ATOM 1172 N N . GLY A 1 154 ? 14.998 9.433 -22.486 1.00 65.12 154 GLY A N 1
ATOM 1173 C CA . GLY A 1 154 ? 15.701 8.491 -21.619 1.00 65.12 154 GLY A CA 1
ATOM 1174 C C . GLY A 1 154 ? 17.226 8.589 -21.643 1.00 65.12 154 GLY A C 1
ATOM 1175 O O . GLY A 1 154 ? 17.841 7.578 -21.941 1.00 65.12 154 GLY A O 1
ATOM 1176 N N . VAL A 1 155 ? 17.827 9.746 -21.351 1.00 56.12 155 VAL A N 1
ATOM 1177 C CA . VAL A 1 155 ? 19.210 9.942 -20.830 1.00 56.12 155 VAL A CA 1
ATOM 1178 C C . VAL A 1 155 ? 19.253 11.421 -20.383 1.00 56.12 155 VAL A C 1
ATOM 1180 O O . VAL A 1 155 ? 18.887 12.263 -21.197 1.00 56.12 155 VAL A O 1
ATOM 1183 N N . ASP A 1 156 ? 19.553 11.868 -19.162 1.00 48.53 156 ASP A N 1
ATOM 1184 C CA . ASP A 1 156 ? 20.368 11.384 -18.034 1.00 48.53 156 ASP A CA 1
ATOM 1185 C C . ASP A 1 156 ? 19.580 11.097 -16.738 1.00 48.53 156 ASP A C 1
ATOM 1187 O O . ASP A 1 156 ? 18.524 11.733 -16.511 1.00 48.53 156 ASP A O 1
#

Solvent-accessible surface area (backbone atoms only — not comparable to full-atom values): 9574 Å² total; per-residue (Å²): 139,83,86,82,80,84,80,84,81,78,85,81,77,79,73,77,82,73,80,75,65,63,90,57,34,18,77,80,83,61,50,67,53,89,80,44,95,84,63,44,65,49,64,43,85,76,63,54,28,36,38,25,70,60,47,34,52,51,52,42,51,76,53,70,49,89,60,53,70,62,56,44,56,74,49,67,54,56,52,58,55,75,53,42,76,70,41,86,54,101,84,52,81,47,50,81,45,67,55,61,51,71,70,57,45,62,73,37,30,58,68,72,53,43,50,46,43,52,51,46,38,52,51,55,53,50,53,51,50,53,50,51,52,50,51,53,52,51,28,74,77,28,73,70,43,39,54,53,37,48,73,72,68,64,74,135

Nearest PDB structures (foldseek):
  8eb0-assembly1_A  TM=7.515E-01  e=4.446E-03  Homo sapiens
  2ect-assembly1_A  TM=4.684E-01  e=1.187E-01  Mus musculus
  2ea6-assembly1_A  TM=4.642E-01  e=4.523E-01  Homo sapiens
  8jwj-assembly2_C  TM=5.805E-01  e=1.832E+00  Mus musculus

Organism: NCBI:txid41880

Secondary structure (DSSP, 8-state):
-PPPPPPP--------------TTB-TTT--BGGGSTT-PEEE-TT--EEEHHHHHHHHHHHHHS---HHHHHHTTTPPPPGGGTS--STTSPPP-PPPPPHHHHHHHS-HHHHHHHHHHHHHHHHHHHHHHHHHHHHHHH-HHHHHHHHHTT---

Radius of gyration: 25.6 Å; Cα contacts (8 Å, |Δi|>4): 141; chains: 1; bounding box: 86×58×58 Å

Foldseek 3Di:
DDDDDDDDDDDDDPDDPPPPLPLQAAPPPRDGPVPDPPFDWDAFPVSHIHTLVRLLVQLCCLQVDPPPLVNCVVCLLFAADPQQPVDDDDPDDRDPTDTDDLVRNCRRYDPVSSVSSVVSNVVNVVVVVVVVVVLVVVCVVDVVSVVVCVVVVNDD

Mean predicted aligned error: 11.36 Å

pLDDT: mean 78.93, std 16.79, range [43.47, 96.38]